Protein AF-A0AAJ1ERK2-F1 (afdb_monomer_lite)

Foldseek 3Di:
DVVVVVVVVVVVVVVLVVLLPAAAEAEFPWDADPVQLWIDTNPDDIDHQWDQDPVGIDGWFWDWAWDDCVRCDPCVVVQVVCCVVRVHHYTYTYTDTRDPDPD

Sequence (103 aa):
LVGDDEFIAYQLQGETEIFGRFTINLLDDLEIDFDTHEYRINGGNWINALTADDNGIDIAYPELLALTEEQLGSLVPIVEEITRQTGIPVHAAHAVCGGPSQG

Organism: Rhizobium leguminosarum (NCBI:txid384)

Structure (mmCIF, N/CA/C/O backbone):
data_AF-A0AAJ1ERK2-F1
#
_entry.id   AF-A0AAJ1ERK2-F1
#
loop_
_atom_site.group_PDB
_atom_site.id
_atom_site.type_symbol
_atom_site.label_atom_id
_atom_site.label_alt_id
_atom_site.label_comp_id
_atom_site.label_asym_id
_atom_site.label_entity_id
_atom_site.label_seq_id
_atom_site.pdbx_PDB_ins_code
_atom_site.Cartn_x
_atom_site.Cartn_y
_atom_site.Cartn_z
_atom_site.occupancy
_atom_site.B_iso_or_equiv
_atom_site.auth_seq_id
_atom_site.auth_comp_id
_atom_site.auth_asym_id
_atom_site.auth_atom_id
_atom_site.pdbx_PDB_model_num
ATOM 1 N N . LEU A 1 1 ? -39.325 -20.874 23.814 1.00 52.75 1 LEU A N 1
ATOM 2 C CA . LEU A 1 1 ? -38.600 -19.608 24.045 1.00 52.75 1 LEU A CA 1
ATOM 3 C C . LEU A 1 1 ? -37.077 -19.784 24.109 1.00 52.75 1 LEU A C 1
ATOM 5 O O . LEU A 1 1 ? -36.403 -18.784 24.019 1.00 52.75 1 LEU A O 1
ATOM 9 N N . VAL A 1 2 ? -36.522 -21.005 24.201 1.00 54.94 2 VAL A N 1
ATOM 10 C CA . VAL A 1 2 ? -35.054 -21.230 24.263 1.00 54.94 2 VAL A CA 1
ATOM 11 C C . VAL A 1 2 ? -34.377 -21.274 22.877 1.00 54.94 2 VAL A C 1
ATOM 13 O O . VAL A 1 2 ? -33.198 -20.975 22.768 1.00 54.94 2 VAL A O 1
ATOM 16 N N . GLY A 1 3 ? -35.112 -21.616 21.811 1.00 57.03 3 GLY A N 1
ATOM 17 C CA . GLY A 1 3 ? -34.532 -21.799 20.469 1.00 57.03 3 GLY A CA 1
ATOM 18 C C . GLY A 1 3 ? -34.234 -20.511 19.692 1.00 57.03 3 GLY A C 1
ATOM 19 O O . GLY A 1 3 ? -33.352 -20.519 18.840 1.00 57.03 3 GLY A O 1
ATOM 20 N N . ASP A 1 4 ? -34.927 -19.408 19.991 1.00 57.81 4 ASP A N 1
ATOM 21 C CA . ASP A 1 4 ? -34.704 -18.132 19.295 1.00 57.81 4 ASP A CA 1
ATOM 22 C C . ASP A 1 4 ? -33.427 -17.442 19.807 1.00 57.81 4 ASP A C 1
ATOM 24 O O . ASP A 1 4 ? -32.651 -16.917 19.013 1.00 57.81 4 ASP A O 1
ATOM 28 N N . ASP A 1 5 ? -33.148 -17.528 21.112 1.00 58.44 5 ASP A N 1
ATOM 29 C CA . ASP A 1 5 ? -31.949 -16.945 21.734 1.00 58.44 5 ASP A CA 1
ATOM 30 C C . ASP A 1 5 ? -30.656 -17.634 21.260 1.00 58.44 5 ASP A C 1
ATOM 32 O O . ASP A 1 5 ? -29.642 -16.978 21.024 1.00 58.44 5 ASP A O 1
ATOM 36 N N . GLU A 1 6 ? -30.697 -18.955 21.062 1.00 59.44 6 GLU A N 1
ATOM 37 C CA . GLU A 1 6 ? -29.569 -19.740 20.550 1.00 59.44 6 GLU A CA 1
ATOM 38 C C . GLU A 1 6 ? -29.281 -19.410 19.071 1.00 59.44 6 GLU A C 1
ATOM 40 O O . GLU A 1 6 ? -28.131 -19.218 18.679 1.00 59.44 6 GLU A O 1
ATOM 45 N N . PHE A 1 7 ? -30.326 -19.242 18.253 1.00 60.31 7 PHE A N 1
ATOM 46 C CA . PHE A 1 7 ? -30.199 -18.859 16.844 1.00 60.31 7 PHE A CA 1
ATOM 47 C C . PHE A 1 7 ? -29.679 -17.421 16.654 1.00 60.31 7 PHE A C 1
ATOM 49 O O . PHE A 1 7 ? -28.883 -17.163 15.747 1.00 60.31 7 PHE A O 1
ATOM 56 N N . ILE A 1 8 ? -30.083 -16.485 17.520 1.00 60.81 8 ILE A N 1
ATOM 57 C CA . ILE A 1 8 ? -29.551 -15.111 17.549 1.00 60.81 8 ILE A CA 1
ATOM 58 C C . ILE A 1 8 ? -28.075 -15.109 17.973 1.00 60.81 8 ILE A C 1
ATOM 60 O O . ILE A 1 8 ? -27.265 -14.409 17.363 1.00 60.81 8 ILE A O 1
ATOM 64 N N . ALA A 1 9 ? -27.700 -15.922 18.966 1.00 61.25 9 ALA A N 1
ATOM 65 C CA . ALA A 1 9 ? -26.311 -16.051 19.402 1.00 61.25 9 ALA A CA 1
ATOM 66 C C . ALA A 1 9 ? -25.397 -16.598 18.288 1.00 61.25 9 ALA A C 1
ATOM 68 O O . ALA A 1 9 ? -24.305 -16.068 18.078 1.00 61.25 9 ALA A O 1
ATOM 69 N N . TYR A 1 10 ? -25.856 -17.595 17.523 1.00 57.53 10 TYR A N 1
ATOM 70 C CA . TYR A 1 10 ? -25.106 -18.128 16.381 1.00 57.53 10 TYR A CA 1
ATOM 71 C C . TYR A 1 10 ? -24.942 -17.120 15.235 1.00 57.53 10 TYR A C 1
ATOM 73 O O . TYR A 1 10 ? -23.867 -17.056 14.638 1.00 57.53 10 TYR A O 1
ATOM 81 N N . GLN A 1 11 ? -25.960 -16.304 14.941 1.00 60.06 11 GLN A N 1
ATOM 82 C CA . GLN A 1 11 ? -25.829 -15.223 13.955 1.00 60.06 11 GLN A CA 1
ATOM 83 C C . GLN A 1 11 ? -24.818 -14.162 14.405 1.00 60.06 11 GLN A C 1
ATOM 85 O O . GLN A 1 11 ? -23.935 -13.802 13.632 1.00 60.06 11 GLN A O 1
ATOM 90 N N . LEU A 1 12 ? -24.882 -13.729 15.668 1.00 60.12 12 LEU A N 1
ATOM 91 C CA . LEU A 1 12 ? -23.947 -12.746 16.222 1.00 60.12 12 LEU A CA 1
ATOM 92 C C . LEU A 1 12 ? -22.497 -13.261 16.213 1.00 60.12 12 LEU A C 1
ATOM 94 O O . LEU A 1 12 ? -21.559 -12.512 15.927 1.00 60.12 12 LEU A O 1
ATOM 98 N N . GLN A 1 13 ? -22.305 -14.553 16.487 1.00 60.53 13 GLN A N 1
ATOM 99 C CA . GLN A 1 13 ? -20.992 -15.187 16.425 1.00 60.53 13 GLN A CA 1
ATOM 100 C C . GLN A 1 13 ? -20.463 -15.281 14.986 1.00 60.53 13 GLN A C 1
ATOM 102 O O . GLN A 1 13 ? -19.293 -14.977 14.762 1.00 60.53 13 GLN A O 1
ATOM 107 N N . GLY A 1 14 ? -21.313 -15.617 14.011 1.00 60.81 14 GLY A N 1
ATOM 108 C CA . GLY A 1 14 ? -20.941 -15.639 12.593 1.00 60.81 14 GLY A CA 1
ATOM 109 C C . GLY A 1 14 ? -20.610 -14.252 12.029 1.00 60.81 14 GLY A C 1
ATOM 110 O O . GLY A 1 14 ? -19.649 -14.109 11.277 1.00 60.81 14 GLY A O 1
ATOM 111 N N . GLU A 1 15 ? -21.341 -13.209 12.430 1.00 61.44 15 GLU A N 1
ATOM 112 C CA . GLU A 1 15 ? -21.017 -11.826 12.057 1.00 61.44 15 GLU A CA 1
ATOM 113 C C . GLU A 1 15 ? -19.686 -11.373 12.666 1.00 61.44 15 GLU A C 1
ATOM 115 O O . GLU A 1 15 ? -18.847 -10.815 11.962 1.00 61.44 15 GLU A O 1
ATOM 120 N N . THR A 1 16 ? -19.436 -11.690 13.939 1.00 61.16 16 THR A N 1
ATOM 121 C CA . THR A 1 16 ? -18.143 -11.418 14.594 1.00 61.16 16 THR A CA 1
ATOM 122 C C . THR A 1 16 ? -16.989 -12.128 13.873 1.00 61.16 16 THR A C 1
ATOM 124 O O . THR A 1 16 ? -15.913 -11.558 13.701 1.00 61.16 16 THR A O 1
ATOM 127 N N . GLU A 1 17 ? -17.214 -13.352 13.392 1.00 61.47 17 GLU A N 1
ATOM 128 C CA . GLU A 1 17 ? -16.232 -14.127 12.625 1.00 61.47 17 GLU A CA 1
ATOM 129 C C . GLU A 1 17 ? -15.977 -13.542 11.225 1.00 61.47 17 GLU A C 1
ATOM 131 O O . GLU A 1 17 ? -14.855 -13.591 10.718 1.00 61.47 17 GLU A O 1
ATOM 136 N N . ILE A 1 18 ? -17.001 -12.945 10.611 1.00 62.91 18 ILE A N 1
ATOM 137 C CA . ILE A 1 18 ? -16.893 -12.201 9.354 1.00 62.91 18 ILE A CA 1
ATOM 138 C C . ILE A 1 18 ? -16.086 -10.915 9.577 1.00 62.91 18 ILE A C 1
ATOM 140 O O . ILE A 1 18 ? -15.142 -10.675 8.828 1.00 62.91 18 ILE A O 1
ATOM 144 N N . PHE A 1 19 ? -16.367 -10.148 10.637 1.00 58.19 19 PHE A N 1
ATOM 145 C CA . PHE A 1 19 ? -15.606 -8.942 10.995 1.00 58.19 19 PHE A CA 1
ATOM 146 C C . PHE A 1 19 ? -14.144 -9.230 11.353 1.00 58.19 19 PHE A C 1
ATOM 148 O O . PHE A 1 19 ? -13.264 -8.471 10.951 1.00 58.19 19 PHE A O 1
ATOM 155 N N . GLY A 1 20 ? -13.863 -10.369 11.991 1.00 59.69 20 GLY A N 1
ATOM 156 C CA . GLY A 1 20 ? -12.498 -10.816 12.283 1.00 59.69 20 GLY A CA 1
ATOM 157 C C . GLY A 1 20 ? -11.638 -11.114 11.046 1.00 59.69 20 GLY A C 1
ATOM 158 O O . GLY A 1 20 ? -10.425 -11.258 11.172 1.00 59.69 20 GLY A O 1
ATOM 159 N N . ARG A 1 21 ? -12.236 -11.203 9.848 1.00 64.81 21 ARG A N 1
ATOM 160 C CA . ARG A 1 21 ? -11.512 -11.391 8.577 1.00 64.81 21 ARG A CA 1
ATOM 161 C C . ARG A 1 21 ? -11.197 -10.088 7.855 1.00 64.81 21 ARG A C 1
ATOM 163 O O . ARG A 1 21 ? -10.428 -10.118 6.896 1.00 64.81 21 ARG A O 1
ATOM 170 N N . PHE A 1 22 ? -11.799 -8.971 8.256 1.00 75.12 22 PHE A N 1
ATOM 171 C CA . PHE A 1 22 ? -11.501 -7.693 7.623 1.00 75.12 22 PHE A CA 1
ATOM 172 C C . PHE A 1 22 ? -10.221 -7.109 8.200 1.00 75.12 22 PHE A C 1
ATOM 174 O O . PHE A 1 22 ? -9.870 -7.301 9.359 1.00 75.12 22 PHE A O 1
ATOM 181 N N . THR A 1 23 ? -9.511 -6.381 7.357 1.00 81.62 23 THR A N 1
ATOM 182 C CA . THR A 1 23 ? -8.366 -5.567 7.738 1.00 81.62 23 THR A CA 1
ATOM 183 C C . THR A 1 23 ? -8.545 -4.228 7.052 1.00 81.62 23 THR A C 1
ATOM 185 O O . THR A 1 23 ? -8.891 -4.176 5.870 1.00 81.62 23 THR A O 1
ATOM 188 N N . ILE A 1 24 ? -8.343 -3.144 7.791 1.00 84.38 24 ILE A N 1
ATOM 189 C CA . ILE A 1 24 ? -8.324 -1.796 7.227 1.00 84.38 24 ILE A CA 1
ATOM 190 C C . ILE A 1 24 ? -6.882 -1.513 6.813 1.00 84.38 24 ILE A C 1
ATOM 192 O O . ILE A 1 24 ? -5.992 -1.525 7.656 1.00 84.38 24 ILE A O 1
ATOM 196 N N . ASN A 1 25 ? -6.641 -1.261 5.529 1.00 86.06 25 ASN A N 1
ATOM 197 C CA . ASN A 1 25 ? -5.322 -0.857 5.048 1.00 86.06 25 ASN A CA 1
ATOM 198 C C . ASN A 1 25 ? -5.296 0.664 4.874 1.00 86.06 25 ASN A C 1
ATOM 200 O O . ASN A 1 25 ? -6.063 1.212 4.084 1.00 86.06 25 ASN A O 1
ATOM 204 N N . LEU A 1 26 ? -4.423 1.335 5.618 1.00 88.31 26 LEU A N 1
ATOM 205 C CA . LEU A 1 26 ? -4.078 2.739 5.445 1.00 88.31 26 LEU A CA 1
ATOM 206 C C . LEU A 1 26 ? -2.827 2.804 4.563 1.00 88.31 26 LEU A C 1
ATOM 208 O O . LEU A 1 26 ? -1.715 2.585 5.040 1.00 88.31 26 LEU A O 1
ATOM 212 N N . LEU A 1 27 ? -3.034 3.049 3.273 1.00 86.56 27 LEU A N 1
ATOM 213 C CA . LEU A 1 27 ? -1.982 3.093 2.260 1.00 86.56 27 LEU A CA 1
ATOM 214 C C . LEU A 1 27 ? -1.906 4.483 1.633 1.00 86.56 27 LEU A C 1
ATOM 216 O O . LEU A 1 27 ? -2.899 5.216 1.637 1.00 86.56 27 LEU A O 1
ATOM 220 N N . ASP A 1 28 ? -0.752 4.812 1.052 1.00 86.19 28 ASP A N 1
ATOM 221 C CA . ASP A 1 28 ? -0.705 5.846 0.018 1.00 86.19 28 ASP A CA 1
ATOM 222 C C . ASP A 1 28 ? -1.688 5.502 -1.108 1.00 86.19 28 ASP A C 1
ATOM 224 O O . ASP A 1 28 ? -1.970 4.329 -1.374 1.00 86.19 28 ASP A O 1
ATOM 228 N N . ASP A 1 29 ? -2.176 6.525 -1.803 1.00 90.25 29 ASP A N 1
ATOM 229 C CA . ASP A 1 29 ? -2.967 6.322 -3.013 1.00 90.25 29 ASP A CA 1
ATOM 230 C C . ASP A 1 29 ? -2.051 5.785 -4.121 1.00 90.25 29 ASP A C 1
ATOM 232 O O . ASP A 1 29 ? -1.340 6.543 -4.782 1.00 90.25 29 ASP A O 1
ATOM 236 N N . LEU A 1 30 ? -1.992 4.458 -4.237 1.00 92.06 30 LEU A N 1
ATOM 237 C CA . LEU A 1 30 ? -1.150 3.735 -5.179 1.00 92.06 30 LEU A CA 1
ATOM 238 C C . LEU A 1 30 ? -2.007 3.190 -6.319 1.00 92.06 30 LEU A C 1
ATOM 240 O O . LEU A 1 30 ? -2.835 2.298 -6.129 1.00 92.06 30 LEU A O 1
ATOM 244 N N . GLU A 1 31 ? -1.733 3.675 -7.523 1.00 94.00 31 GLU A N 1
ATOM 245 C CA . GLU A 1 31 ? -2.327 3.165 -8.753 1.00 94.00 31 GLU A CA 1
ATOM 246 C C . GLU A 1 31 ? -1.251 2.495 -9.603 1.00 94.00 31 GLU A C 1
ATOM 248 O O . GLU A 1 31 ? -0.149 3.028 -9.745 1.00 94.00 31 GLU A O 1
ATOM 253 N N . ILE A 1 32 ? -1.580 1.331 -10.170 1.00 94.25 32 ILE A N 1
ATOM 254 C CA . ILE A 1 32 ? -0.703 0.556 -11.051 1.00 94.25 32 ILE A CA 1
ATOM 255 C C . ILE A 1 32 ? -1.460 0.252 -12.344 1.00 94.25 32 ILE A C 1
ATOM 257 O O . ILE A 1 32 ? -2.541 -0.339 -12.308 1.00 94.25 32 ILE A O 1
ATOM 261 N N . ASP A 1 33 ? -0.867 0.627 -13.473 1.00 96.31 33 ASP A N 1
ATOM 262 C CA . ASP A 1 33 ? -1.265 0.183 -14.803 1.00 96.31 33 ASP A CA 1
ATOM 263 C C . ASP A 1 33 ? -0.335 -0.966 -15.227 1.00 96.31 33 ASP A C 1
ATOM 265 O O . ASP A 1 33 ? 0.850 -0.777 -15.518 1.00 96.31 33 ASP A O 1
ATOM 269 N N . PHE A 1 34 ? -0.860 -2.194 -15.206 1.00 93.94 34 PHE A N 1
ATOM 270 C CA . PHE A 1 34 ? -0.102 -3.389 -15.587 1.00 93.94 34 PHE A CA 1
ATOM 271 C C . PHE A 1 34 ? 0.085 -3.521 -17.102 1.00 93.94 34 PHE A C 1
ATOM 273 O O . PHE A 1 34 ? 1.005 -4.216 -17.529 1.00 93.94 34 PHE A O 1
ATOM 280 N N . ASP A 1 35 ? -0.742 -2.859 -17.914 1.00 95.56 35 ASP A N 1
ATOM 281 C CA . ASP A 1 35 ? -0.615 -2.914 -19.369 1.00 95.56 35 ASP A CA 1
ATOM 282 C C . ASP A 1 35 ? 0.551 -2.027 -19.829 1.00 95.56 35 ASP A C 1
ATOM 284 O O . ASP A 1 35 ? 1.341 -2.429 -20.690 1.00 95.56 35 ASP A O 1
ATOM 288 N N . THR A 1 36 ? 0.714 -0.846 -19.221 1.00 94.06 36 THR A N 1
ATOM 289 C CA . THR A 1 36 ? 1.837 0.065 -19.512 1.00 94.06 36 THR A CA 1
ATOM 290 C C . THR A 1 36 ? 3.043 -0.114 -18.592 1.00 94.06 36 THR A C 1
ATOM 292 O O . THR A 1 36 ? 4.101 0.442 -18.877 1.00 94.06 36 THR A O 1
ATOM 295 N N . HIS A 1 37 ? 2.928 -0.940 -17.547 1.00 94.44 37 HIS A N 1
ATOM 296 C CA . HIS A 1 37 ? 3.929 -1.094 -16.485 1.00 94.44 37 HIS A CA 1
ATOM 297 C C . HIS A 1 37 ? 4.282 0.242 -15.823 1.00 94.44 37 HIS A C 1
ATOM 299 O O . HIS A 1 37 ? 5.445 0.540 -15.558 1.00 94.44 37 HIS A O 1
ATOM 305 N N . GLU A 1 38 ? 3.266 1.049 -15.537 1.00 95.06 38 GLU A N 1
ATOM 306 C CA . GLU A 1 38 ? 3.409 2.343 -14.879 1.00 95.06 38 GLU A CA 1
ATOM 307 C C . GLU A 1 38 ? 2.722 2.337 -13.515 1.00 95.06 38 GLU A C 1
ATOM 309 O O . GLU A 1 38 ? 1.785 1.581 -13.259 1.00 9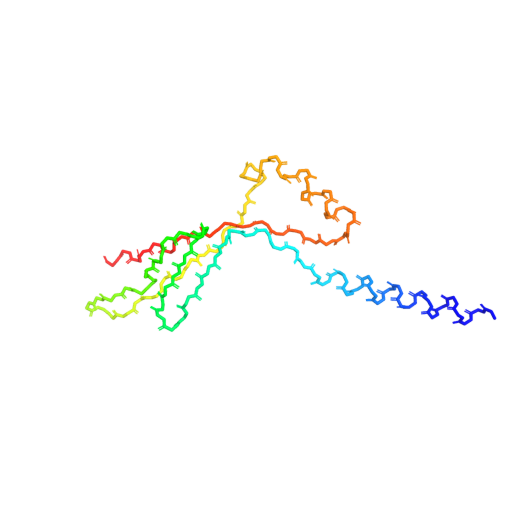5.06 38 GLU A O 1
ATOM 314 N N . TYR A 1 39 ? 3.181 3.201 -12.618 1.00 94.50 39 TYR A N 1
ATOM 315 C CA . TYR A 1 39 ? 2.528 3.436 -11.338 1.00 94.50 39 TYR A CA 1
ATOM 316 C C . TYR A 1 39 ? 2.522 4.918 -10.982 1.00 94.50 39 TYR A C 1
ATOM 318 O O . TYR A 1 39 ? 3.340 5.694 -11.477 1.00 94.50 39 TYR A O 1
ATOM 326 N N . ARG A 1 40 ? 1.629 5.325 -10.085 1.00 94.06 40 ARG A N 1
ATOM 327 C CA . ARG A 1 40 ? 1.676 6.644 -9.446 1.00 94.06 40 ARG A CA 1
ATOM 328 C C . ARG A 1 40 ? 1.294 6.540 -7.981 1.00 94.06 40 ARG A C 1
ATOM 330 O O . ARG A 1 40 ? 0.523 5.670 -7.591 1.00 94.06 40 ARG A O 1
ATOM 337 N N . ILE A 1 41 ? 1.851 7.446 -7.190 1.00 92.19 41 ILE A N 1
ATOM 338 C CA . ILE A 1 41 ? 1.640 7.528 -5.746 1.00 92.19 41 ILE A CA 1
ATOM 339 C C . ILE A 1 41 ? 1.034 8.899 -5.441 1.00 92.19 41 ILE A C 1
ATOM 341 O O . ILE A 1 41 ? 1.523 9.913 -5.948 1.00 92.19 41 ILE A O 1
ATOM 345 N N . ASN A 1 42 ? -0.012 8.939 -4.616 1.00 91.25 42 ASN A N 1
ATOM 346 C CA . ASN A 1 42 ? -0.665 10.153 -4.125 1.00 91.25 42 ASN A CA 1
ATOM 347 C C . ASN A 1 42 ? -1.119 11.100 -5.249 1.00 91.25 42 ASN A C 1
ATOM 349 O O . ASN A 1 42 ? -0.907 12.312 -5.182 1.00 91.25 42 ASN A O 1
ATOM 353 N N . GLY A 1 43 ? -1.704 10.535 -6.314 1.00 90.94 43 GLY A N 1
ATOM 354 C CA . GLY A 1 43 ? -2.162 11.289 -7.487 1.00 90.94 43 GLY A CA 1
ATOM 355 C C . GLY A 1 43 ? -1.043 11.999 -8.262 1.00 90.94 43 GLY A C 1
ATOM 356 O O . GLY A 1 43 ? -1.317 12.925 -9.028 1.00 90.94 43 GLY A O 1
ATOM 357 N N . GLY A 1 44 ? 0.214 11.602 -8.043 1.00 91.69 44 GLY A N 1
ATOM 358 C CA . GLY A 1 44 ? 1.379 12.141 -8.733 1.00 91.69 44 GLY A CA 1
ATOM 359 C C . GLY A 1 44 ? 1.440 11.773 -10.218 1.00 91.69 44 GLY A C 1
ATOM 360 O O . GLY A 1 44 ? 0.510 11.216 -10.805 1.00 91.69 44 GLY A O 1
ATOM 361 N N . ASN A 1 45 ? 2.575 12.085 -10.842 1.00 95.19 45 ASN A N 1
ATOM 362 C CA . ASN A 1 45 ? 2.831 11.683 -12.223 1.00 95.19 45 ASN A CA 1
ATOM 363 C C . ASN A 1 45 ? 3.002 10.162 -12.323 1.00 95.19 45 ASN A C 1
ATOM 365 O O . ASN A 1 45 ? 3.502 9.534 -11.391 1.00 95.19 45 ASN A O 1
ATOM 369 N N . TRP A 1 46 ? 2.647 9.606 -13.481 1.00 95.25 46 TRP A N 1
ATOM 370 C CA . TRP A 1 46 ? 2.976 8.227 -13.826 1.00 95.25 46 TRP A CA 1
ATOM 371 C C . TRP A 1 46 ? 4.494 8.041 -13.924 1.00 95.25 46 TRP A C 1
ATOM 373 O O . TRP A 1 46 ? 5.201 8.866 -14.510 1.00 95.25 46 TRP A O 1
ATOM 383 N N . ILE A 1 47 ? 4.980 6.963 -13.317 1.00 93.31 47 ILE A N 1
ATOM 384 C CA . ILE A 1 47 ? 6.374 6.531 -13.275 1.00 93.31 47 ILE A CA 1
ATOM 385 C C . ILE A 1 47 ? 6.441 5.163 -13.947 1.00 93.31 47 ILE A C 1
ATOM 387 O O . ILE A 1 47 ? 5.659 4.274 -13.619 1.00 93.31 47 ILE A O 1
ATOM 391 N N . ASN A 1 48 ? 7.380 4.992 -14.875 1.00 93.44 48 ASN A N 1
ATOM 392 C CA . ASN A 1 48 ? 7.599 3.713 -15.537 1.00 93.44 48 ASN A CA 1
ATOM 393 C C . ASN A 1 48 ? 8.315 2.744 -14.577 1.00 93.44 48 ASN A C 1
ATOM 395 O O . ASN A 1 48 ? 9.412 3.050 -14.109 1.00 93.44 48 ASN A O 1
ATOM 399 N N . ALA A 1 49 ? 7.690 1.605 -14.275 1.00 93.94 49 ALA A N 1
ATOM 400 C CA . ALA A 1 49 ? 8.286 0.518 -13.495 1.00 93.94 49 ALA A CA 1
ATOM 401 C C . ALA A 1 49 ? 9.223 -0.353 -14.341 1.00 93.94 49 ALA A C 1
ATOM 403 O O . ALA A 1 49 ? 10.021 -1.106 -13.792 1.00 93.94 49 ALA A O 1
ATOM 404 N N . LEU A 1 50 ? 9.120 -0.281 -15.668 1.00 92.88 50 LEU A N 1
ATOM 405 C CA . LEU A 1 50 ? 9.892 -1.085 -16.599 1.00 92.88 50 LEU A CA 1
ATOM 406 C C . LEU A 1 50 ? 11.199 -0.382 -16.983 1.00 92.88 50 LEU A C 1
ATOM 408 O O . LEU A 1 50 ? 11.205 0.730 -17.515 1.00 92.88 50 LEU A O 1
ATOM 412 N N . THR A 1 51 ? 12.312 -1.083 -16.784 1.00 90.38 51 THR A N 1
ATOM 413 C CA . THR A 1 51 ? 13.639 -0.719 -17.293 1.00 90.38 51 THR A CA 1
ATOM 414 C C . THR A 1 51 ? 14.104 -1.780 -18.285 1.00 90.38 51 THR A C 1
ATOM 416 O O . THR A 1 51 ? 13.861 -2.968 -18.090 1.00 90.38 51 THR A O 1
ATOM 419 N N . ALA A 1 52 ? 14.760 -1.364 -19.368 1.00 91.81 52 ALA A N 1
ATOM 420 C CA . ALA A 1 52 ? 15.326 -2.282 -20.350 1.00 91.81 52 ALA A CA 1
ATOM 421 C C . ALA A 1 52 ? 16.764 -1.889 -20.701 1.00 91.81 52 ALA A C 1
ATOM 423 O O . ALA A 1 52 ? 17.040 -0.716 -20.967 1.00 91.81 52 ALA A O 1
ATOM 424 N N . ASP A 1 53 ? 17.655 -2.873 -20.726 1.00 91.25 53 ASP A N 1
ATOM 425 C CA . ASP A 1 53 ? 19.072 -2.733 -21.060 1.00 91.25 53 ASP A CA 1
ATOM 426 C C . ASP A 1 53 ? 19.553 -3.902 -21.948 1.00 91.25 53 ASP A C 1
ATOM 428 O O . ASP A 1 53 ? 18.753 -4.614 -22.563 1.00 91.25 53 ASP A O 1
ATOM 432 N N . ASP A 1 54 ? 20.870 -4.081 -22.077 1.00 94.31 54 ASP A N 1
ATOM 433 C CA . ASP A 1 54 ? 21.465 -5.188 -22.830 1.00 94.31 54 ASP A CA 1
ATOM 434 C C . ASP A 1 54 ? 21.335 -6.558 -22.135 1.00 94.31 54 ASP A C 1
ATOM 436 O O . ASP A 1 54 ? 21.539 -7.586 -22.787 1.00 94.31 54 ASP A O 1
ATOM 440 N N . ASN A 1 55 ? 20.932 -6.589 -20.861 1.00 91.06 55 ASN A N 1
ATOM 441 C CA . ASN A 1 55 ? 20.666 -7.799 -20.080 1.00 91.06 55 ASN A CA 1
ATOM 442 C C . ASN A 1 55 ? 19.192 -8.227 -20.118 1.00 91.06 55 ASN A C 1
ATOM 444 O O . ASN A 1 55 ? 18.882 -9.374 -19.784 1.00 91.06 55 ASN A O 1
ATOM 448 N N . GLY A 1 56 ? 18.285 -7.355 -20.561 1.00 92.75 56 GLY A N 1
ATOM 449 C CA . GLY A 1 56 ? 16.882 -7.687 -20.784 1.00 92.75 56 GLY A CA 1
ATOM 450 C C . GLY A 1 56 ? 15.926 -6.628 -20.254 1.00 92.75 56 GLY A C 1
ATOM 451 O O . GLY A 1 56 ? 16.157 -5.435 -20.412 1.00 92.75 56 GLY A O 1
ATOM 452 N N . ILE A 1 57 ? 14.806 -7.086 -19.694 1.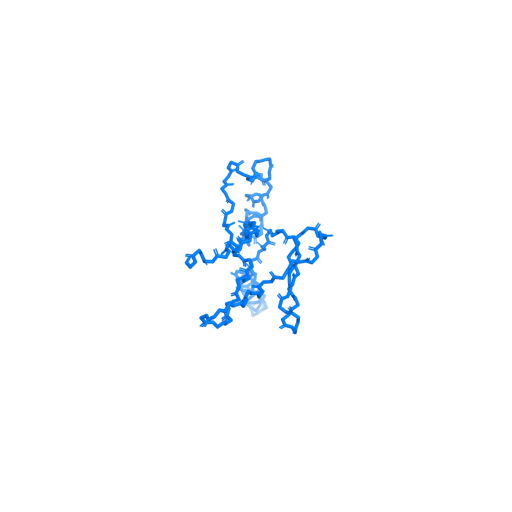00 91.19 57 ILE A N 1
ATOM 453 C CA . ILE A 1 57 ? 13.749 -6.242 -19.131 1.00 91.19 57 ILE A CA 1
ATOM 454 C C . ILE A 1 57 ? 13.640 -6.548 -17.638 1.00 91.19 57 ILE A C 1
ATOM 456 O O . ILE A 1 57 ? 13.488 -7.713 -17.267 1.00 91.19 57 ILE A O 1
ATOM 460 N N . ASP A 1 58 ? 13.666 -5.502 -16.818 1.00 92.50 58 ASP A N 1
ATOM 461 C CA . ASP A 1 58 ? 13.361 -5.534 -15.390 1.00 92.50 58 ASP A CA 1
ATOM 462 C C . ASP A 1 58 ? 12.104 -4.703 -15.105 1.00 92.50 58 ASP A C 1
ATOM 464 O O . ASP A 1 58 ? 11.881 -3.666 -15.733 1.00 92.50 58 ASP A O 1
ATOM 468 N N . ILE A 1 59 ? 11.266 -5.170 -14.181 1.00 92.06 59 ILE A N 1
ATOM 469 C CA . ILE A 1 59 ? 10.034 -4.482 -13.781 1.00 92.06 59 ILE A CA 1
ATOM 470 C C . ILE A 1 59 ? 10.046 -4.332 -12.262 1.00 92.06 59 ILE A C 1
ATOM 472 O O . ILE A 1 59 ? 9.862 -5.304 -11.529 1.00 92.06 59 ILE A O 1
ATOM 476 N N . ALA A 1 60 ? 10.197 -3.095 -11.802 1.00 91.94 60 ALA A N 1
ATOM 477 C CA . ALA A 1 60 ? 10.274 -2.727 -10.397 1.00 91.94 60 ALA A CA 1
ATOM 478 C C . ALA A 1 60 ? 9.024 -1.938 -9.978 1.00 91.94 60 ALA A C 1
ATOM 480 O O . ALA A 1 60 ? 9.005 -0.705 -9.969 1.00 91.94 60 ALA A O 1
ATOM 481 N N . TYR A 1 61 ? 7.949 -2.655 -9.637 1.00 92.50 61 TYR A N 1
ATOM 482 C CA . TYR A 1 61 ? 6.779 -2.026 -9.019 1.00 92.50 61 TYR A CA 1
ATOM 483 C C . TYR A 1 61 ? 7.092 -1.531 -7.598 1.00 92.50 61 TYR A C 1
ATOM 485 O O . TYR A 1 61 ? 8.012 -2.041 -6.955 1.00 92.50 61 TYR A O 1
ATOM 493 N N . PRO A 1 62 ? 6.323 -0.559 -7.076 1.00 91.50 62 PRO A N 1
ATOM 494 C CA . PRO A 1 62 ? 6.482 -0.105 -5.703 1.00 91.50 62 PRO A CA 1
ATOM 495 C C . PRO A 1 62 ? 6.250 -1.213 -4.685 1.00 91.50 62 PRO A C 1
ATOM 497 O O . PRO A 1 62 ? 5.322 -2.014 -4.808 1.00 91.50 62 PRO A O 1
ATOM 500 N N . GLU A 1 63 ? 7.049 -1.188 -3.628 1.00 90.81 63 GLU A N 1
ATOM 501 C CA . GLU A 1 63 ? 6.872 -2.046 -2.466 1.00 90.81 63 GLU A CA 1
ATOM 502 C C . GLU A 1 63 ? 6.123 -1.294 -1.364 1.00 90.81 63 GLU A C 1
ATOM 504 O O . GLU A 1 63 ? 6.275 -0.082 -1.203 1.00 90.81 63 GLU A O 1
ATOM 509 N N . LEU A 1 64 ? 5.312 -2.014 -0.587 1.00 90.88 64 LEU A N 1
ATOM 510 C CA . LEU A 1 64 ? 4.628 -1.455 0.577 1.00 90.88 64 LEU A CA 1
ATOM 511 C C . LEU A 1 64 ? 5.474 -1.691 1.826 1.00 90.88 64 LEU A C 1
ATOM 513 O O . LEU A 1 64 ? 5.664 -2.833 2.248 1.00 90.88 64 LEU A O 1
ATOM 517 N N . LEU A 1 65 ? 5.942 -0.609 2.444 1.00 92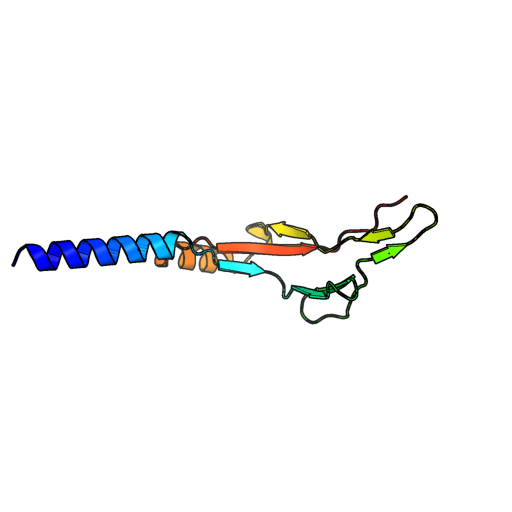.00 65 LEU A N 1
ATOM 518 C CA . LEU A 1 65 ? 6.669 -0.657 3.708 1.00 92.00 65 LEU A CA 1
ATOM 519 C C . LEU A 1 65 ? 5.757 -0.259 4.860 1.00 92.00 65 LEU A C 1
ATOM 521 O O . LEU A 1 65 ? 5.157 0.814 4.844 1.00 92.00 65 LEU A O 1
ATOM 525 N N . ALA A 1 66 ? 5.672 -1.120 5.874 1.00 92.88 66 ALA A N 1
ATOM 526 C CA . ALA A 1 66 ? 4.887 -0.850 7.071 1.00 92.88 66 ALA A CA 1
ATOM 527 C C . ALA A 1 66 ? 5.370 0.431 7.768 1.00 92.88 66 ALA A C 1
ATOM 529 O O . ALA A 1 66 ? 6.567 0.614 7.994 1.00 92.88 66 ALA A O 1
ATOM 530 N N . LEU A 1 67 ? 4.424 1.295 8.125 1.00 93.38 67 LEU A N 1
ATOM 531 C CA . LEU A 1 67 ? 4.693 2.519 8.866 1.00 93.38 67 LEU A CA 1
ATOM 532 C C . LEU A 1 67 ? 4.950 2.191 10.338 1.00 93.38 67 LEU A C 1
ATOM 534 O O . LEU A 1 67 ? 4.199 1.441 10.964 1.00 93.38 67 LEU A O 1
ATOM 538 N N . THR A 1 68 ? 5.998 2.783 10.904 1.00 93.50 68 THR A N 1
ATOM 539 C CA . THR A 1 68 ? 6.236 2.750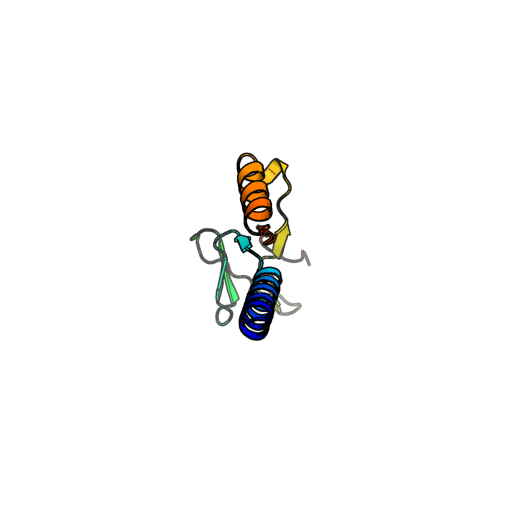 12.350 1.00 93.50 68 THR A CA 1
ATOM 540 C C . THR A 1 68 ? 5.277 3.691 13.079 1.00 93.50 68 THR A C 1
ATOM 542 O O . THR A 1 68 ? 4.719 4.615 12.486 1.00 93.50 68 THR A O 1
ATOM 545 N N . GLU A 1 69 ? 5.121 3.513 14.394 1.00 91.75 69 GLU A N 1
ATOM 546 C CA . GLU A 1 69 ? 4.344 4.445 15.228 1.00 91.75 69 GLU A CA 1
ATOM 547 C C . GLU A 1 69 ? 4.857 5.889 15.119 1.00 91.75 69 GLU A C 1
ATOM 549 O O . GLU A 1 69 ? 4.065 6.828 15.086 1.00 91.75 69 GLU A O 1
ATOM 554 N N . GLU A 1 70 ? 6.176 6.077 14.997 1.00 94.31 70 GLU A N 1
ATOM 555 C CA . GLU A 1 70 ? 6.779 7.399 14.801 1.00 94.31 70 GLU A CA 1
ATOM 556 C C . GLU A 1 70 ? 6.334 8.032 13.476 1.00 94.31 70 GLU A C 1
ATOM 558 O O . GLU A 1 70 ? 5.960 9.204 13.452 1.00 94.31 70 GLU A O 1
ATOM 563 N N . GLN A 1 71 ? 6.324 7.258 12.385 1.00 92.38 71 GLN A N 1
ATOM 564 C CA . GLN A 1 71 ? 5.876 7.739 11.075 1.00 92.38 71 GLN A CA 1
ATOM 565 C C . GLN A 1 71 ? 4.362 7.983 11.038 1.00 92.38 71 GLN A C 1
ATOM 567 O O . GLN A 1 71 ? 3.898 8.902 10.365 1.00 92.38 71 GLN A O 1
ATOM 572 N N . LEU A 1 72 ? 3.593 7.177 11.772 1.00 91.94 72 LEU A N 1
ATOM 573 C CA . LEU A 1 72 ? 2.145 7.309 11.894 1.00 91.94 72 LEU A CA 1
ATOM 574 C C . LEU A 1 72 ? 1.751 8.535 12.744 1.00 91.94 72 LEU A C 1
ATOM 576 O O . LE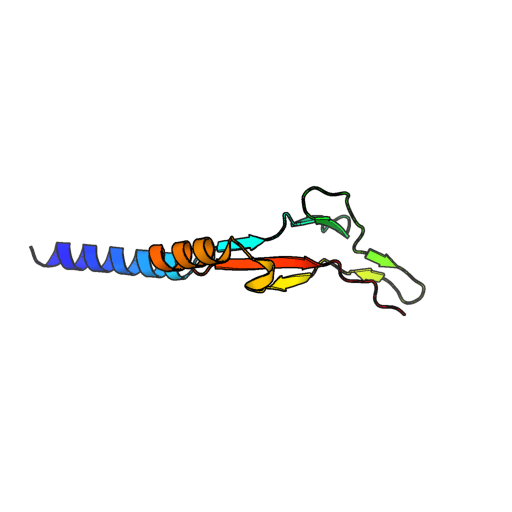U A 1 72 ? 0.709 9.155 12.516 1.00 91.94 72 LEU A O 1
ATOM 580 N N . GLY A 1 73 ? 2.597 8.922 13.702 1.00 93.62 73 GLY A N 1
ATOM 581 C CA . GLY A 1 73 ? 2.493 10.173 14.444 1.00 93.62 73 GLY A CA 1
ATOM 582 C C . GLY A 1 73 ? 1.159 10.325 15.178 1.00 93.62 73 GLY A C 1
ATOM 583 O O . GLY A 1 73 ? 0.760 9.482 15.979 1.00 93.62 73 GLY A O 1
ATOM 584 N N . SER A 1 74 ? 0.434 11.414 14.909 1.00 94.12 74 SER A N 1
ATOM 585 C CA . SER A 1 74 ? -0.851 11.698 15.566 1.00 94.12 74 SER A CA 1
ATOM 586 C C . SER A 1 74 ? -1.983 10.737 15.182 1.00 94.12 74 SER A C 1
ATOM 588 O O . SER A 1 74 ? -3.040 10.780 15.813 1.00 94.12 74 SER A O 1
ATOM 590 N N . LEU A 1 75 ? -1.783 9.873 14.180 1.00 92.19 75 LEU A N 1
ATOM 591 C CA . LEU A 1 75 ? -2.764 8.864 13.783 1.00 92.19 75 LEU A CA 1
ATOM 592 C C 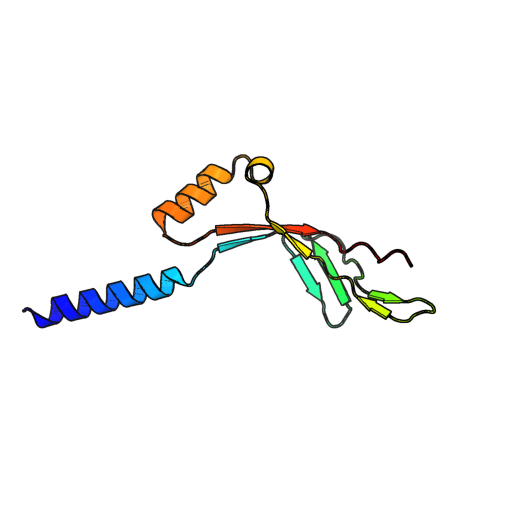. LEU A 1 75 ? -2.713 7.603 14.656 1.00 92.19 75 LEU A C 1
ATOM 594 O O . LEU A 1 75 ? -3.709 6.885 14.690 1.00 92.19 75 LEU A O 1
ATOM 598 N N . VAL A 1 76 ? -1.625 7.359 15.401 1.00 94.75 76 VAL A N 1
ATOM 599 C CA . VAL A 1 76 ? -1.490 6.209 16.320 1.00 94.75 76 VAL A CA 1
ATOM 600 C C . VAL A 1 76 ? -2.726 6.031 17.218 1.00 94.75 76 VAL A C 1
ATOM 602 O O . VAL A 1 76 ? -3.367 4.985 17.118 1.00 94.75 76 VAL A O 1
ATOM 605 N N . PRO A 1 77 ? -3.166 7.036 18.008 1.00 96.00 77 PRO A N 1
ATOM 606 C CA . PRO A 1 77 ? -4.326 6.862 18.885 1.00 96.00 77 PRO A CA 1
ATOM 607 C C . PRO A 1 77 ? -5.638 6.614 18.126 1.00 96.00 77 PRO A C 1
ATOM 609 O O . PRO A 1 77 ? -6.553 6.002 18.668 1.00 96.00 77 PRO A O 1
ATOM 612 N N . ILE A 1 78 ? -5.761 7.074 16.877 1.00 93.56 78 ILE A N 1
ATOM 613 C CA . ILE A 1 78 ? -6.957 6.842 16.053 1.00 93.56 78 ILE A CA 1
ATOM 614 C C . ILE A 1 78 ? -6.981 5.389 15.570 1.00 93.56 78 ILE A C 1
ATOM 616 O O . ILE A 1 78 ? -8.013 4.729 15.653 1.00 93.56 78 ILE A O 1
ATOM 620 N N . VAL A 1 79 ? -5.841 4.886 15.095 1.00 93.56 79 VAL A N 1
ATOM 621 C CA . VAL A 1 79 ? -5.655 3.501 14.642 1.00 93.56 79 VAL A CA 1
ATOM 622 C C . VAL A 1 79 ? -5.895 2.512 15.786 1.00 93.56 79 VAL A C 1
ATOM 624 O O . VAL A 1 79 ? -6.624 1.528 15.617 1.00 93.56 79 VAL A O 1
ATOM 627 N N . GLU A 1 80 ? -5.347 2.804 16.966 1.00 93.88 80 GLU A N 1
ATOM 628 C CA . GLU A 1 80 ? -5.586 2.023 18.180 1.00 93.88 80 GLU A CA 1
ATOM 629 C C . GLU A 1 80 ? -7.064 2.034 18.573 1.00 93.88 80 GLU A C 1
ATOM 631 O O . GLU A 1 80 ? -7.630 0.982 18.863 1.00 93.88 80 GLU A O 1
ATOM 636 N N . GLU A 1 81 ? -7.716 3.198 18.541 1.00 95.25 81 GLU A N 1
ATOM 637 C CA . GLU A 1 81 ? -9.122 3.322 18.918 1.00 95.25 81 GLU A CA 1
ATOM 638 C C . GLU A 1 81 ? -10.057 2.598 17.941 1.00 95.25 81 GLU A C 1
ATOM 640 O O . GLU A 1 81 ? -10.990 1.927 18.382 1.00 95.25 81 GLU A O 1
ATOM 645 N N . ILE A 1 82 ? -9.791 2.662 16.631 1.00 90.19 82 ILE A N 1
ATOM 646 C CA . ILE A 1 82 ? -10.523 1.880 15.623 1.00 90.19 82 ILE A CA 1
ATOM 647 C C . ILE A 1 82 ? -10.381 0.391 15.932 1.00 90.19 82 ILE A C 1
ATOM 649 O O . ILE A 1 82 ? -11.389 -0.310 16.042 1.00 90.19 82 ILE A O 1
ATOM 653 N N . THR A 1 83 ? -9.149 -0.080 16.131 1.00 91.56 83 THR A N 1
ATOM 654 C CA . THR A 1 83 ? -8.874 -1.489 16.440 1.00 91.56 83 THR A CA 1
ATOM 655 C C . THR A 1 83 ? -9.577 -1.906 17.734 1.00 91.56 83 THR A C 1
ATOM 657 O O . THR A 1 83 ? -10.211 -2.957 17.789 1.00 91.56 83 THR A O 1
ATOM 660 N N . ARG A 1 84 ? -9.550 -1.057 18.768 1.00 91.44 84 ARG A N 1
ATOM 661 C CA . ARG A 1 84 ? -10.182 -1.308 20.069 1.00 91.44 84 ARG A CA 1
ATOM 662 C C . ARG A 1 84 ? -11.708 -1.354 19.992 1.00 91.44 84 ARG A C 1
ATOM 664 O O . ARG A 1 84 ? -12.314 -2.191 20.655 1.00 91.44 84 ARG A O 1
ATOM 671 N N . GLN A 1 85 ? -12.335 -0.447 19.242 1.00 91.00 85 GLN A N 1
ATOM 672 C CA . GLN A 1 85 ? -13.796 -0.383 19.129 1.00 91.00 85 GLN A CA 1
ATOM 673 C C . GLN A 1 85 ? -14.369 -1.463 18.211 1.00 91.00 85 GLN A C 1
ATOM 675 O O . GLN A 1 85 ? -15.473 -1.944 18.453 1.00 91.00 85 GLN A O 1
ATOM 680 N N . THR A 1 86 ? -13.645 -1.814 17.148 1.00 85.19 86 THR A N 1
ATOM 681 C CA . THR A 1 86 ? -14.169 -2.676 16.078 1.00 85.19 86 THR A CA 1
ATOM 682 C C . THR A 1 86 ? -13.619 -4.098 16.119 1.00 85.19 86 THR A C 1
ATOM 684 O O . THR A 1 86 ? -14.218 -4.994 15.534 1.00 85.19 86 THR A O 1
ATOM 687 N N . GLY A 1 87 ? -12.482 -4.322 16.785 1.00 87.00 87 GLY A N 1
ATOM 688 C CA . GLY A 1 87 ? -11.732 -5.577 16.701 1.00 87.00 87 GLY A CA 1
ATOM 689 C C . GLY A 1 87 ? -11.058 -5.804 15.343 1.00 87.00 87 GLY A C 1
ATOM 690 O O . GLY A 1 87 ? -10.477 -6.866 15.133 1.00 87.00 87 GLY A O 1
ATOM 691 N N . ILE A 1 88 ? -11.132 -4.836 14.423 1.00 87.12 88 ILE A N 1
ATOM 692 C CA . ILE A 1 88 ? -10.587 -4.942 13.070 1.00 87.12 88 ILE A CA 1
ATOM 693 C C . ILE A 1 88 ? -9.136 -4.443 13.085 1.00 87.12 88 ILE A C 1
ATOM 695 O O . ILE A 1 88 ? -8.909 -3.286 13.450 1.00 87.12 88 ILE A O 1
ATOM 699 N N . PRO A 1 89 ? -8.147 -5.263 12.683 1.00 89.12 89 PRO A N 1
ATOM 700 C CA . PRO A 1 89 ? -6.769 -4.813 12.569 1.00 89.12 89 PRO A CA 1
ATOM 701 C C . PRO A 1 89 ? -6.639 -3.726 11.501 1.00 89.12 89 PRO A C 1
ATOM 703 O O . PRO A 1 89 ? -7.229 -3.804 10.418 1.00 89.12 89 PRO A O 1
ATOM 706 N N . VAL A 1 90 ? -5.825 -2.723 11.809 1.00 90.75 90 VAL A N 1
ATOM 707 C CA . VAL A 1 90 ? -5.471 -1.649 10.886 1.00 90.75 90 VAL A CA 1
ATOM 708 C C . VAL A 1 90 ? -3.992 -1.782 10.535 1.00 90.75 90 VAL A C 1
ATOM 710 O O . VAL A 1 90 ? -3.134 -1.740 11.415 1.00 90.75 90 VAL A O 1
ATOM 713 N N . HIS A 1 91 ? -3.684 -1.943 9.252 1.00 91.19 91 HIS A N 1
ATOM 714 C CA . HIS A 1 91 ? -2.317 -1.974 8.742 1.00 91.19 91 HIS A CA 1
ATOM 715 C C . HIS A 1 91 ? -2.017 -0.659 8.037 1.00 91.19 91 HIS A C 1
ATOM 717 O O . HIS A 1 91 ? -2.750 -0.267 7.135 1.00 91.19 91 HIS A O 1
ATOM 723 N N . ALA A 1 92 ? -0.940 0.011 8.432 1.00 92.56 92 ALA A N 1
ATOM 724 C CA . ALA A 1 92 ? -0.494 1.241 7.799 1.00 92.56 92 ALA A CA 1
ATOM 725 C C . ALA A 1 92 ? 0.815 0.978 7.052 1.00 92.56 92 ALA A C 1
ATOM 727 O O . ALA A 1 92 ? 1.752 0.432 7.635 1.00 92.56 92 ALA A O 1
ATOM 728 N N . ALA A 1 93 ? 0.882 1.342 5.775 1.00 92.81 93 ALA A N 1
ATOM 729 C CA . ALA A 1 93 ? 2.087 1.194 4.968 1.00 92.81 93 ALA A CA 1
ATOM 730 C C . ALA A 1 93 ? 2.196 2.316 3.934 1.00 92.81 93 ALA A C 1
ATOM 732 O O . ALA A 1 93 ? 1.188 2.863 3.497 1.00 92.81 93 ALA A O 1
ATOM 733 N N . HIS A 1 94 ? 3.421 2.641 3.537 1.00 91.88 94 HIS A N 1
ATOM 734 C CA . HIS A 1 94 ? 3.691 3.608 2.481 1.00 91.88 94 HIS A CA 1
ATOM 735 C C . HIS A 1 94 ? 4.326 2.921 1.273 1.00 91.88 94 HIS A C 1
ATOM 737 O O . HIS A 1 94 ? 5.075 1.951 1.415 1.00 91.88 94 HIS A O 1
ATOM 743 N N . ALA A 1 95 ? 4.014 3.419 0.081 1.00 91.12 95 ALA A N 1
ATOM 744 C CA . ALA A 1 95 ? 4.584 2.921 -1.157 1.00 91.12 95 ALA A CA 1
ATOM 745 C C . ALA A 1 95 ? 5.994 3.494 -1.342 1.00 91.12 95 ALA A C 1
ATOM 747 O O . ALA A 1 95 ? 6.219 4.703 -1.234 1.00 91.12 95 ALA A O 1
ATOM 748 N N . VAL A 1 96 ? 6.960 2.629 -1.635 1.00 87.81 96 VAL A N 1
ATOM 749 C CA . VAL A 1 96 ? 8.332 3.018 -1.962 1.00 87.81 96 VAL A CA 1
ATOM 750 C C . VAL A 1 96 ? 8.653 2.542 -3.357 1.00 87.81 96 VAL A C 1
ATOM 752 O O . VAL A 1 96 ? 8.451 1.377 -3.683 1.00 87.81 96 VAL A O 1
ATOM 755 N N . CYS A 1 97 ? 9.164 3.454 -4.182 1.00 78.88 97 CYS A N 1
ATOM 756 C CA . CYS A 1 97 ? 9.671 3.111 -5.500 1.00 78.88 97 CYS A CA 1
ATOM 757 C C . CYS A 1 97 ? 10.733 2.014 -5.362 1.00 78.88 97 CYS A C 1
ATOM 759 O O . CYS A 1 97 ? 11.737 2.224 -4.674 1.00 78.88 97 CYS A O 1
ATOM 761 N N . GLY A 1 98 ? 10.536 0.881 -6.040 1.00 66.00 98 GLY A N 1
ATOM 762 C CA . GLY A 1 98 ? 11.623 -0.056 -6.283 1.00 66.00 98 GLY A CA 1
ATOM 763 C C . GLY A 1 98 ? 12.700 0.692 -7.060 1.00 66.00 98 GLY A C 1
ATOM 764 O O . GLY A 1 98 ? 12.459 1.164 -8.169 1.00 66.00 98 GLY A O 1
ATOM 765 N N . GLY A 1 99 ? 13.860 0.923 -6.444 1.00 56.75 99 GLY A N 1
ATOM 766 C CA . GLY A 1 99 ? 14.985 1.500 -7.173 1.00 56.75 99 GLY A CA 1
ATOM 767 C C . GLY A 1 99 ? 15.385 0.544 -8.302 1.00 56.75 99 GLY A C 1
ATOM 768 O O . GLY A 1 99 ? 15.299 -0.667 -8.092 1.00 56.75 99 GLY A O 1
ATOM 769 N N . PRO A 1 100 ? 15.838 1.038 -9.469 1.00 49.50 100 PRO A N 1
ATOM 770 C CA . PRO A 1 100 ? 16.405 0.152 -10.476 1.00 49.50 100 PRO A CA 1
ATOM 771 C C . PRO A 1 100 ? 17.548 -0.632 -9.826 1.00 49.50 100 PRO A C 1
ATOM 773 O O . PRO A 1 100 ? 18.402 -0.038 -9.154 1.00 49.50 100 PRO A O 1
ATOM 776 N N . SER A 1 101 ? 17.558 -1.958 -9.985 1.00 49.28 101 SER A N 1
ATOM 777 C CA . SER A 1 101 ? 18.718 -2.756 -9.606 1.00 49.28 101 SER A CA 1
ATOM 778 C C . SER A 1 101 ? 19.921 -2.171 -10.338 1.00 49.28 101 SER A C 1
ATOM 780 O O . SER A 1 101 ? 19.940 -2.150 -11.568 1.00 49.28 101 SER A O 1
ATOM 782 N N . GLN A 1 102 ? 20.889 -1.622 -9.603 1.00 43.31 102 GLN A N 1
ATOM 783 C CA . GLN A 1 102 ? 22.117 -1.139 -10.222 1.00 43.31 102 GLN A CA 1
ATOM 784 C C . GLN A 1 102 ? 22.865 -2.356 -10.773 1.00 43.31 102 GLN A C 1
ATOM 786 O O . GLN A 1 102 ? 23.433 -3.124 -9.994 1.00 43.31 102 GLN A O 1
ATOM 791 N N . GLY A 1 103 ? 22.761 -2.555 -12.090 1.00 43.16 103 GLY A N 1
ATOM 792 C CA . GLY A 1 103 ? 23.589 -3.480 -12.862 1.00 43.16 103 GLY A CA 1
ATOM 793 C C . GLY A 1 103 ? 25.044 -3.040 -12.916 1.00 43.16 103 GLY A C 1
ATOM 794 O O . GLY A 1 103 ? 25.308 -1.820 -12.787 1.00 43.16 103 GLY A O 1
#

Radius of gyration: 21.23 Å; chains: 1; bounding box: 62×34×47 Å

Secondary structure (DSSP, 8-state):
-HHHHHHHHHHHHHHHHHHTT--EEEE--EEEETTTTEEEETT---EE-EEEETTEEEE-PPEEEEPPHHHHGGGHHHHHHHHHHH---EEEEEEE-------

pLDDT: mean 82.62, std 15.42, range [43.16, 96.31]